Protein AF-A0A9J5ZFT0-F1 (afdb_monomer_lite)

InterPro domains:
  IPR027417 P-loop containing nucleoside triphosphate hydrolase [G3DSA:3.40.50.300] (1-113)
  IPR039657 Dimethylallyltransferase [PTHR11088] (1-113)

Secondary structure (DSSP, 8-state):
-TTSSS-TTTTTPPPGGGGTT-------GGG----TTS------S-THHHHHHHH-TTTTHHHH-----------HHHHHHHHHHHHHHHHHTTHHHHHHTT--TT--TTS--

Foldseek 3Di:
DQLDPALCLVVVPDDPVRCVPPDDDSDQLVPDDDDDPDDDDDDDPPVVSVCCLPVPPVNVVVVVDDDDDDDDDDDPVVVVVVVVVSVVVSVVVPSVVRVVVVDDPPDDPVDDD

Organism: Solanum commersonii (NCBI:txid4109)

pLDDT: mean 86.36, std 10.0, range [60.56, 98.25]

Structure (mmCIF, N/CA/C/O backbone):
data_AF-A0A9J5ZFT0-F1
#
_entry.id   AF-A0A9J5ZFT0-F1
#
loop_
_atom_site.group_PDB
_atom_site.id
_atom_site.type_symbol
_atom_site.label_atom_id
_atom_site.label_alt_id
_atom_site.label_comp_id
_atom_site.label_asym_id
_atom_site.label_entity_id
_atom_site.label_seq_id
_atom_site.pdbx_PDB_ins_code
_atom_site.Cartn_x
_atom_site.Cartn_y
_atom_site.Cartn_z
_atom_site.occupancy
_atom_site.B_iso_or_equiv
_atom_site.auth_seq_id
_atom_site.auth_comp_id
_atom_site.auth_asym_id
_atom_site.auth_atom_id
_atom_site.pdbx_PDB_model_num
ATOM 1 N N . MET A 1 1 ? 4.575 4.286 3.520 1.00 87.94 1 MET A N 1
ATOM 2 C CA . MET A 1 1 ? 4.707 4.727 2.110 1.00 87.94 1 MET A CA 1
ATOM 3 C C . MET A 1 1 ? 3.693 5.788 1.701 1.00 87.94 1 MET A C 1
ATOM 5 O O . MET A 1 1 ? 4.106 6.820 1.205 1.00 87.94 1 MET A O 1
ATOM 9 N N . GLN A 1 2 ? 2.390 5.613 1.937 1.00 90.25 2 GLN A N 1
ATOM 10 C CA . GLN A 1 2 ? 1.387 6.587 1.462 1.00 90.25 2 GLN A CA 1
ATOM 11 C C . GLN A 1 2 ? 1.370 7.942 2.198 1.00 90.25 2 GLN A C 1
ATOM 13 O O . GLN A 1 2 ? 0.631 8.830 1.796 1.00 90.25 2 GLN A O 1
ATOM 18 N N . VAL A 1 3 ? 2.170 8.110 3.256 1.00 88.94 3 VAL A N 1
ATOM 19 C CA . VAL A 1 3 ? 2.317 9.382 3.991 1.00 88.94 3 VAL A CA 1
ATOM 20 C C . VAL A 1 3 ? 3.236 10.386 3.285 1.00 88.94 3 VAL A C 1
ATOM 22 O O . VAL A 1 3 ? 3.182 11.573 3.589 1.00 88.94 3 VAL A O 1
ATOM 25 N N . TYR A 1 4 ? 4.077 9.927 2.354 1.00 87.94 4 TYR A N 1
ATOM 26 C CA . TYR A 1 4 ? 4.996 10.787 1.609 1.00 87.94 4 TYR A CA 1
ATOM 27 C C . TYR A 1 4 ? 4.266 11.537 0.499 1.00 87.94 4 TYR A C 1
ATOM 29 O O . TYR A 1 4 ? 3.268 11.053 -0.030 1.00 87.94 4 TYR A O 1
ATOM 37 N N . LYS A 1 5 ? 4.747 12.724 0.130 1.00 87.94 5 LYS A N 1
ATOM 38 C CA . LYS A 1 5 ? 4.186 13.504 -0.983 1.00 87.94 5 LYS A CA 1
ATOM 39 C C . LYS A 1 5 ? 4.701 12.961 -2.323 1.00 87.94 5 LYS A C 1
ATOM 41 O O . LYS A 1 5 ? 5.869 12.612 -2.422 1.00 87.94 5 LYS A O 1
ATOM 46 N N . GLY A 1 6 ? 3.851 12.949 -3.353 1.00 89.44 6 GLY A N 1
ATOM 47 C CA . GLY A 1 6 ? 4.199 12.400 -4.669 1.00 89.44 6 GLY A CA 1
ATOM 48 C C . GLY A 1 6 ? 4.205 10.871 -4.677 1.00 89.44 6 GLY A C 1
ATOM 49 O O . GLY A 1 6 ? 3.700 10.250 -3.738 1.00 89.44 6 GLY A O 1
ATOM 50 N N . LEU A 1 7 ? 4.774 10.270 -5.725 1.00 91.31 7 LEU A N 1
ATOM 51 C CA . LEU A 1 7 ? 4.868 8.810 -5.870 1.00 91.31 7 LEU A CA 1
ATOM 52 C C . LEU A 1 7 ? 3.492 8.128 -5.846 1.00 91.31 7 LEU A C 1
ATOM 54 O O . LEU A 1 7 ? 3.276 7.126 -5.163 1.00 91.31 7 LEU A O 1
ATOM 58 N N . GLU A 1 8 ? 2.523 8.736 -6.522 1.00 93.56 8 GLU A N 1
ATOM 59 C CA . GLU A 1 8 ? 1.116 8.355 -6.469 1.00 93.56 8 GLU A CA 1
ATOM 60 C C . GLU A 1 8 ? 0.884 6.962 -7.066 1.00 93.56 8 GLU A C 1
ATOM 62 O O . GLU A 1 8 ? 0.094 6.187 -6.518 1.00 93.56 8 GLU A O 1
ATOM 67 N N . ILE A 1 9 ? 1.617 6.616 -8.129 1.00 94.38 9 ILE A N 1
ATOM 68 C CA . ILE A 1 9 ? 1.495 5.325 -8.808 1.00 94.38 9 ILE A CA 1
ATOM 69 C C . ILE A 1 9 ? 2.176 4.241 -7.973 1.00 94.38 9 ILE A C 1
ATOM 71 O O . ILE A 1 9 ? 1.516 3.291 -7.549 1.00 94.38 9 ILE A O 1
ATOM 75 N N . VAL A 1 10 ? 3.474 4.384 -7.683 1.00 94.19 10 VAL A N 1
ATOM 76 C CA . VAL A 1 10 ? 4.266 3.352 -6.993 1.00 94.19 10 VAL A CA 1
ATOM 77 C C . VAL A 1 10 ? 3.780 3.107 -5.562 1.00 94.19 10 VAL A C 1
ATOM 79 O O . VAL A 1 10 ? 3.791 1.969 -5.096 1.00 94.19 10 VAL A O 1
ATOM 82 N N . THR A 1 11 ? 3.268 4.136 -4.872 1.00 93.12 11 THR A N 1
ATOM 83 C CA . THR A 1 11 ? 2.667 3.972 -3.533 1.00 93.12 11 THR A CA 1
ATOM 84 C C . THR A 1 11 ? 1.175 3.627 -3.562 1.00 93.12 11 THR A C 1
ATOM 86 O O . THR A 1 11 ? 0.562 3.456 -2.501 1.00 93.12 11 THR A O 1
ATOM 89 N N . ASN A 1 12 ? 0.598 3.448 -4.757 1.00 93.50 12 ASN A N 1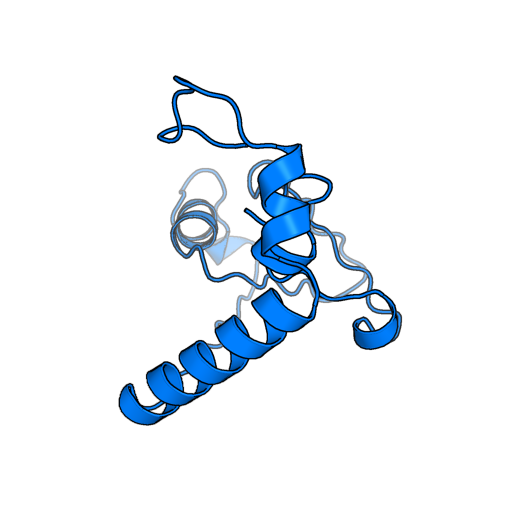
ATOM 90 C CA . ASN A 1 12 ? -0.781 3.020 -4.986 1.00 93.50 12 ASN A CA 1
ATOM 91 C C . ASN A 1 12 ? -1.797 3.884 -4.224 1.00 93.50 12 ASN A C 1
ATOM 93 O O . ASN A 1 12 ? -2.644 3.376 -3.480 1.00 93.50 12 ASN A O 1
ATOM 97 N N . LYS A 1 13 ? -1.670 5.206 -4.349 1.00 92.62 13 LYS A N 1
ATOM 98 C CA . LYS A 1 13 ? -2.579 6.148 -3.698 1.00 92.62 13 LYS A CA 1
ATOM 99 C C . LYS A 1 13 ? -3.900 6.233 -4.450 1.00 92.62 13 LYS A C 1
ATOM 101 O O . LYS A 1 13 ? -3.957 6.216 -5.675 1.00 92.62 13 LYS A O 1
ATOM 106 N N . ILE A 1 14 ? -4.981 6.361 -3.684 1.00 90.50 14 ILE A N 1
ATOM 107 C CA . ILE A 1 14 ? -6.325 6.554 -4.230 1.00 90.50 14 ILE A CA 1
ATOM 108 C C . ILE A 1 14 ? -6.400 7.935 -4.891 1.00 90.50 14 ILE A C 1
ATOM 110 O O . ILE A 1 14 ? -6.180 8.961 -4.236 1.00 90.50 14 ILE A O 1
ATOM 114 N N . ILE A 1 15 ? -6.772 7.965 -6.170 1.00 86.25 15 ILE A N 1
ATOM 115 C CA . ILE A 1 15 ? -6.945 9.211 -6.924 1.00 86.25 15 ILE A CA 1
ATOM 116 C C . ILE A 1 15 ? -8.219 9.948 -6.493 1.00 86.25 15 ILE A C 1
ATOM 118 O O . ILE A 1 15 ? -9.185 9.350 -6.023 1.00 86.25 15 ILE A O 1
ATOM 122 N N . ASN A 1 16 ? -8.256 11.271 -6.667 1.00 82.44 16 ASN A N 1
ATOM 123 C CA . ASN A 1 16 ? -9.354 12.102 -6.151 1.00 82.44 16 ASN A CA 1
ATOM 124 C C . ASN A 1 16 ? -10.744 11.706 -6.676 1.00 82.44 16 ASN A C 1
ATOM 126 O O . ASN A 1 16 ? -11.714 11.784 -5.927 1.00 82.44 16 ASN A O 1
ATOM 130 N N . THR A 1 17 ? -10.846 11.227 -7.917 1.00 83.12 17 THR A N 1
ATOM 131 C CA . THR A 1 17 ? -12.111 10.745 -8.499 1.00 83.12 17 THR A CA 1
ATOM 132 C C . THR A 1 17 ? -12.650 9.501 -7.790 1.00 83.12 17 THR A C 1
ATOM 134 O O . THR A 1 17 ? -13.859 9.350 -7.652 1.00 83.12 17 THR A O 1
ATOM 137 N N . GLN A 1 18 ? -11.769 8.642 -7.272 1.00 86.25 18 GLN A N 1
ATOM 138 C CA . GLN A 1 18 ? -12.140 7.444 -6.514 1.00 86.25 18 GLN A CA 1
ATOM 139 C C . GLN A 1 18 ? -12.543 7.752 -5.068 1.00 86.25 18 GLN A C 1
ATOM 141 O O . GLN A 1 18 ? -13.223 6.943 -4.447 1.00 86.25 18 GLN A O 1
ATOM 146 N N . LYS A 1 19 ? -12.153 8.913 -4.522 1.00 85.69 19 LYS 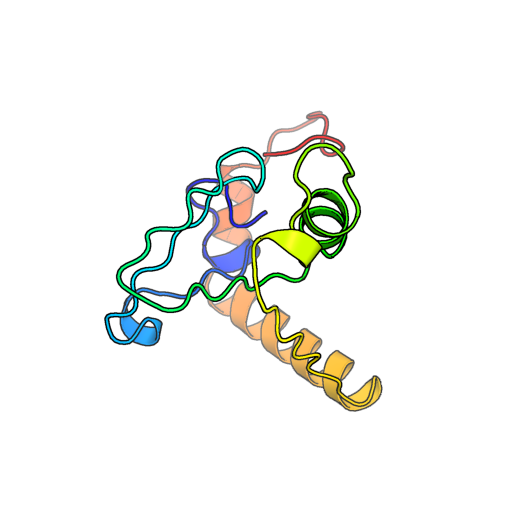A N 1
ATOM 147 C CA . LYS A 1 19 ? -12.475 9.286 -3.134 1.00 85.69 19 LYS A CA 1
ATOM 148 C C . LYS A 1 19 ? -13.961 9.565 -2.924 1.00 85.69 19 LYS A C 1
ATOM 150 O O . LYS A 1 19 ? -14.394 9.577 -1.781 1.00 85.69 19 LYS A O 1
ATOM 155 N N . GLN A 1 20 ? -14.728 9.827 -3.988 1.00 87.50 20 GLN A N 1
ATOM 156 C CA . GLN A 1 20 ? -16.175 10.084 -3.913 1.00 87.50 20 GLN A CA 1
ATOM 157 C C . GLN A 1 20 ? -16.555 11.154 -2.864 1.00 87.50 20 GLN A C 1
ATOM 159 O O . GLN A 1 20 ? -17.576 11.058 -2.193 1.00 87.50 20 GLN A O 1
ATOM 164 N N . GLY A 1 21 ? -15.706 12.174 -2.690 1.00 81.75 21 GLY A N 1
ATOM 165 C CA . GLY A 1 21 ? -15.911 13.243 -1.704 1.00 81.75 21 GLY A CA 1
ATOM 166 C C . GLY A 1 21 ? -15.515 12.899 -0.261 1.00 81.75 21 GLY A C 1
ATOM 167 O O . GLY A 1 21 ? -15.573 13.774 0.601 1.00 81.75 21 GLY A O 1
ATOM 168 N N . VAL A 1 22 ? -15.055 11.675 0.019 1.00 85.88 22 VAL A N 1
ATOM 169 C CA . VAL A 1 22 ? -14.550 11.284 1.341 1.00 85.88 22 VAL A CA 1
ATOM 170 C C . VAL A 1 22 ? -13.232 11.999 1.634 1.00 85.88 22 VAL A C 1
ATOM 172 O O . VAL A 1 22 ? -12.274 11.955 0.854 1.00 85.88 22 VAL A O 1
ATOM 175 N N . LYS A 1 23 ? -13.165 12.651 2.798 1.00 84.50 23 LYS A N 1
ATOM 176 C CA . LYS A 1 23 ? -11.948 13.306 3.278 1.00 84.50 23 LYS A CA 1
ATOM 177 C C . LYS A 1 23 ? -10.943 12.254 3.746 1.00 84.50 23 LYS A C 1
ATOM 179 O O . LYS A 1 23 ? -11.152 11.600 4.762 1.00 84.50 23 LYS A O 1
ATOM 184 N N . LEU A 1 24 ? -9.836 12.131 3.018 1.00 83.88 24 LEU A N 1
ATOM 185 C CA . LEU A 1 24 ? -8.736 11.222 3.339 1.00 83.88 24 LEU A CA 1
ATOM 186 C C . LEU A 1 24 ? -7.573 11.995 3.976 1.00 83.88 24 LEU A C 1
ATOM 188 O O . LEU A 1 24 ? -7.112 12.990 3.416 1.00 83.88 24 LEU A O 1
ATOM 192 N N . CYS A 1 25 ? -7.079 11.516 5.118 1.00 81.50 25 CYS A N 1
ATOM 193 C CA . CYS A 1 25 ? -5.902 12.057 5.797 1.00 81.50 25 CYS A CA 1
ATOM 194 C C . CYS A 1 25 ? -4.753 11.044 5.726 1.00 81.50 25 CYS A C 1
ATOM 196 O O . CYS A 1 25 ? -4.829 9.983 6.339 1.00 81.50 25 CYS A O 1
ATOM 198 N N . GLN A 1 26 ? -3.681 11.376 5.004 1.00 80.50 26 GLN A N 1
ATOM 199 C CA . GLN A 1 26 ? -2.439 10.597 4.975 1.00 80.50 26 GLN A CA 1
ATOM 200 C C . GLN A 1 26 ? -1.469 11.190 5.992 1.00 80.50 26 GLN A C 1
ATOM 202 O O . GLN A 1 26 ? -0.667 12.059 5.665 1.00 80.50 26 GLN A O 1
ATOM 207 N N . ILE A 1 27 ? -1.600 10.773 7.248 1.00 72.12 27 ILE A N 1
ATOM 208 C CA . ILE A 1 27 ? -0.779 11.272 8.353 1.00 72.12 27 ILE A CA 1
ATOM 209 C C . ILE A 1 27 ? -0.078 10.110 9.061 1.00 72.12 27 ILE A C 1
ATOM 211 O O . ILE A 1 27 ? -0.635 9.012 9.110 1.00 72.12 27 ILE A O 1
ATOM 215 N N . PRO A 1 28 ? 1.124 10.325 9.625 1.00 69.25 28 PRO A N 1
ATOM 216 C CA . PRO A 1 28 ? 1.736 9.358 10.528 1.00 69.25 28 PRO A CA 1
ATOM 217 C C . PRO A 1 28 ? 0.814 9.079 11.720 1.00 69.25 28 PRO A C 1
ATOM 219 O O . PRO A 1 28 ? 0.195 10.005 12.249 1.00 69.25 28 PRO A O 1
ATOM 222 N N . THR A 1 29 ? 0.759 7.832 12.194 1.00 64.06 29 THR A N 1
ATOM 223 C CA . THR A 1 29 ? -0.127 7.450 13.310 1.00 64.06 29 THR A CA 1
ATOM 224 C C . THR A 1 29 ? 0.140 8.237 14.592 1.00 64.06 29 THR A C 1
ATOM 226 O O . THR A 1 29 ? -0.789 8.526 15.340 1.00 64.06 29 THR A O 1
ATOM 229 N N . SER A 1 30 ? 1.380 8.683 14.815 1.00 61.94 30 SER A N 1
ATOM 230 C CA . SER A 1 30 ? 1.744 9.542 15.951 1.00 61.94 30 SER A CA 1
ATOM 231 C C . SER A 1 30 ? 1.024 10.897 15.968 1.00 61.94 30 SER A C 1
ATOM 233 O O . SER A 1 30 ? 0.980 11.553 17.005 1.00 61.94 30 SER A O 1
ATOM 235 N N . GLN A 1 31 ? 0.449 11.326 14.842 1.00 64.19 31 GLN A N 1
ATOM 236 C CA . GLN A 1 31 ? -0.292 12.582 14.709 1.00 64.19 31 GLN A CA 1
ATOM 237 C C . GLN A 1 31 ? -1.802 12.370 14.538 1.00 64.19 31 GLN A C 1
ATOM 239 O O . GLN A 1 31 ? -2.520 13.317 14.201 1.00 64.19 31 GLN A O 1
ATOM 244 N N . LEU A 1 32 ? -2.301 11.148 14.757 1.00 66.25 32 LEU A N 1
ATOM 245 C CA . LEU A 1 32 ? -3.711 10.816 14.593 1.00 66.25 32 LEU A CA 1
ATOM 246 C C . LEU A 1 32 ? -4.579 11.645 15.555 1.00 66.25 32 LEU A C 1
ATOM 248 O O . LEU A 1 32 ? -4.622 11.403 16.758 1.00 66.25 32 LEU A O 1
ATOM 252 N N . LYS A 1 33 ? -5.301 12.628 15.009 1.00 64.56 33 LYS A N 1
ATOM 253 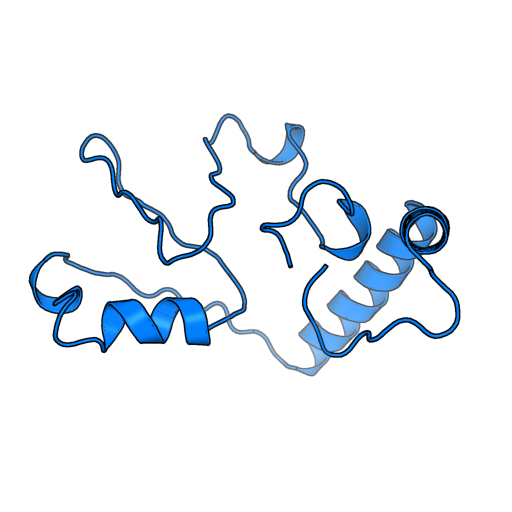C CA . LYS A 1 33 ? -6.341 13.383 15.719 1.00 64.56 33 LYS A CA 1
ATOM 254 C C . LYS A 1 33 ? -7.705 12.914 15.234 1.00 64.56 33 LYS A C 1
ATOM 256 O O . LYS A 1 33 ? -8.100 13.203 14.105 1.00 64.56 33 LYS A O 1
ATOM 261 N N . ILE A 1 34 ? -8.418 12.189 16.089 1.00 65.31 34 ILE A N 1
ATOM 262 C CA . ILE A 1 34 ? -9.777 11.725 15.810 1.00 65.31 34 ILE A CA 1
ATOM 263 C C . ILE A 1 34 ? -10.745 12.868 16.139 1.00 65.31 34 ILE A C 1
ATOM 265 O O . ILE A 1 34 ? -10.882 13.260 17.296 1.00 65.31 34 ILE A O 1
ATOM 269 N N . PHE A 1 35 ? -11.389 13.432 15.115 1.00 62.81 35 PHE A N 1
ATOM 270 C CA . PHE A 1 35 ? -12.417 14.462 15.281 1.00 62.81 35 PHE A CA 1
ATOM 271 C C . PHE A 1 35 ? -13.789 13.813 15.479 1.00 62.81 35 PHE A C 1
ATOM 273 O O . PHE A 1 35 ? -14.154 12.882 14.771 1.00 62.81 35 PHE A O 1
ATOM 280 N N . THR A 1 36 ? -14.563 14.336 16.425 1.00 60.56 36 THR A N 1
ATOM 281 C CA . THR A 1 36 ? -15.755 13.690 17.002 1.00 60.56 36 THR A CA 1
ATOM 282 C C . THR A 1 36 ? -17.035 13.789 16.167 1.00 60.56 36 THR A C 1
ATOM 284 O O . THR A 1 36 ? -18.057 13.248 16.572 1.00 60.56 36 THR A O 1
ATOM 287 N N . GLN A 1 37 ? -17.021 14.473 15.019 1.00 77.56 37 GLN A N 1
ATOM 288 C CA . GLN A 1 37 ? -18.242 14.682 14.224 1.00 77.56 37 GLN A CA 1
ATOM 289 C C . GLN A 1 37 ? -18.591 13.507 13.295 1.00 77.56 37 GLN A C 1
ATOM 291 O O . GLN A 1 37 ? -19.718 13.438 12.819 1.00 77.56 37 GLN A O 1
ATOM 296 N N . HIS A 1 38 ? -17.648 12.598 13.024 1.00 81.94 38 HIS A N 1
ATOM 297 C CA . HIS A 1 38 ? -17.840 11.455 12.125 1.00 81.94 38 HIS A CA 1
ATOM 298 C C . HIS A 1 38 ? -17.124 10.217 12.668 1.00 81.94 38 HIS A C 1
ATOM 300 O O . HIS A 1 38 ? -16.181 10.336 13.450 1.00 81.94 38 HIS A O 1
ATOM 306 N N . VAL A 1 39 ? -17.541 9.032 12.215 1.00 85.69 39 VAL A N 1
ATOM 307 C CA . VAL A 1 39 ? -16.859 7.775 12.547 1.00 85.69 39 VAL A CA 1
ATOM 308 C C . VAL A 1 39 ? -15.512 7.725 11.813 1.00 85.69 39 VAL A C 1
ATOM 310 O O . VAL A 1 39 ? -15.499 7.757 10.579 1.00 85.69 39 VAL A O 1
ATOM 313 N N . PRO A 1 40 ? -14.374 7.668 12.526 1.00 85.94 40 PRO A N 1
ATOM 314 C CA . PRO A 1 40 ? -13.070 7.543 11.891 1.00 85.94 40 PRO A CA 1
ATOM 315 C C . PRO A 1 40 ? -12.893 6.138 11.301 1.00 85.94 40 PRO A C 1
ATOM 317 O O . PRO A 1 40 ? -13.167 5.141 11.963 1.00 85.94 40 PRO A O 1
ATOM 320 N N . ILE A 1 41 ? -12.373 6.060 10.074 1.00 87.38 41 ILE A N 1
ATOM 321 C CA . ILE A 1 41 ? -11.977 4.797 9.442 1.00 87.38 41 ILE A CA 1
ATOM 322 C C . ILE A 1 41 ? -10.476 4.864 9.170 1.00 87.38 41 ILE A C 1
ATOM 324 O O . ILE A 1 41 ? -10.012 5.703 8.397 1.00 87.38 41 ILE A O 1
ATOM 328 N N . VAL A 1 42 ? -9.720 3.982 9.821 1.00 86.00 42 VAL A N 1
ATOM 329 C CA . VAL A 1 42 ? -8.279 3.826 9.601 1.00 86.00 42 VAL A CA 1
ATOM 330 C C . VAL A 1 42 ? -8.071 2.651 8.651 1.00 86.00 42 VAL A C 1
ATOM 332 O O . VAL A 1 42 ? -8.539 1.548 8.920 1.00 86.00 42 VAL A O 1
ATOM 335 N N . VAL A 1 43 ? -7.387 2.891 7.531 1.00 88.19 43 VAL A N 1
ATOM 336 C CA . VAL A 1 43 ? -7.134 1.886 6.489 1.00 88.19 43 VAL A CA 1
ATOM 337 C C . VAL A 1 43 ? -5.646 1.868 6.171 1.00 88.19 43 VAL A C 1
ATOM 339 O O . VAL A 1 43 ? -5.041 2.916 5.950 1.00 88.19 43 VAL A O 1
ATOM 342 N N . GLY A 1 44 ? -5.051 0.681 6.119 1.00 87.06 44 GLY A N 1
ATOM 343 C CA . GLY A 1 44 ? -3.654 0.513 5.742 1.00 87.06 44 GLY A CA 1
ATOM 344 C C . GLY A 1 44 ? -3.249 -0.955 5.709 1.00 87.06 44 GLY A C 1
ATOM 345 O O . GLY A 1 44 ? -3.962 -1.807 6.222 1.00 87.06 44 GLY A O 1
ATOM 346 N N . GLY A 1 45 ? -2.099 -1.237 5.095 1.00 84.88 45 GLY A N 1
ATOM 347 C CA . GLY A 1 45 ? -1.475 -2.568 5.106 1.00 84.88 45 GLY A CA 1
ATOM 348 C C . GLY A 1 45 ? -0.296 -2.686 6.076 1.00 84.88 45 GLY A C 1
ATOM 349 O O . GLY A 1 45 ? 0.362 -3.717 6.130 1.00 84.88 45 GLY A O 1
ATOM 350 N N . SER A 1 46 ? 0.026 -1.616 6.807 1.00 84.38 46 SER A N 1
ATOM 351 C CA . SER A 1 46 ? 1.148 -1.585 7.747 1.00 84.38 46 SER A CA 1
ATOM 352 C C . SER A 1 46 ? 0.638 -1.792 9.172 1.00 84.38 46 SER A C 1
ATOM 354 O O . SER A 1 46 ? 0.476 -0.828 9.920 1.00 84.38 46 SER A O 1
ATOM 356 N N . ASN A 1 47 ? 0.377 -3.054 9.521 1.00 83.31 47 ASN A N 1
ATOM 357 C CA . ASN A 1 47 ? -0.287 -3.450 10.772 1.00 83.31 47 ASN A CA 1
ATOM 358 C C . ASN A 1 47 ? 0.410 -2.923 12.029 1.00 83.31 47 ASN A C 1
ATOM 360 O O . ASN A 1 47 ? -0.270 -2.486 12.949 1.00 83.31 47 ASN A O 1
ATOM 364 N N . PHE A 1 48 ? 1.742 -2.823 12.013 1.00 81.25 48 PHE A N 1
ATOM 365 C CA . PHE A 1 48 ? 2.531 -2.241 13.103 1.00 81.25 48 PHE A CA 1
ATOM 366 C C . PHE A 1 48 ? 2.016 -0.865 13.563 1.00 81.25 48 PHE A C 1
ATOM 368 O O . PHE A 1 48 ? 1.960 -0.564 14.752 1.00 81.25 48 PHE A O 1
ATOM 375 N N . TYR A 1 49 ? 1.574 -0.027 12.622 1.00 77.50 49 TYR A N 1
ATOM 376 C CA . TYR A 1 49 ? 1.056 1.303 12.935 1.00 77.50 49 TYR A CA 1
ATOM 377 C C . TYR A 1 49 ? -0.363 1.294 13.516 1.00 77.50 49 TYR A C 1
ATOM 379 O O . TYR A 1 49 ? -0.794 2.319 14.034 1.00 77.50 49 TYR A O 1
ATOM 387 N N . ILE A 1 50 ? -1.089 0.179 13.421 1.00 77.94 50 ILE A N 1
ATOM 388 C CA . ILE A 1 50 ? -2.381 -0.045 14.082 1.00 77.94 50 ILE A CA 1
ATOM 389 C C . ILE A 1 50 ? -2.147 -0.679 15.457 1.00 77.94 50 ILE A C 1
ATOM 391 O O . ILE A 1 50 ? -2.778 -0.279 16.429 1.00 77.94 50 ILE A O 1
ATOM 395 N N . GLU A 1 51 ? -1.213 -1.625 15.546 1.00 76.19 51 GLU A N 1
ATOM 396 C CA . GLU A 1 51 ? -0.882 -2.353 16.773 1.00 76.19 51 GLU A CA 1
ATOM 397 C C . GLU A 1 51 ? -0.392 -1.421 17.877 1.00 76.19 51 GLU A C 1
ATOM 399 O O . GLU A 1 51 ? -0.939 -1.469 18.975 1.00 76.19 51 GLU A O 1
ATOM 404 N N . ILE A 1 52 ? 0.548 -0.513 17.573 1.00 74.44 52 ILE A N 1
ATOM 405 C CA . ILE A 1 52 ? 1.095 0.425 18.566 1.00 74.44 52 ILE A CA 1
ATOM 406 C C . ILE A 1 52 ? -0.019 1.150 19.335 1.00 74.44 52 ILE A C 1
ATOM 408 O O . ILE A 1 52 ? -0.125 0.934 20.534 1.00 74.44 52 ILE A O 1
ATOM 412 N N . PRO A 1 53 ? -0.887 1.976 18.721 1.00 71.94 53 PRO A N 1
ATOM 413 C CA . PRO A 1 53 ? -1.895 2.703 19.490 1.00 71.94 53 PRO A CA 1
ATOM 414 C C . PRO A 1 53 ? -2.902 1.776 20.182 1.00 71.94 53 PRO A C 1
ATOM 416 O O . PRO A 1 53 ? -3.406 2.127 21.246 1.00 71.94 53 PRO A O 1
ATOM 419 N N . VAL A 1 54 ? -3.206 0.612 19.598 1.00 75.75 54 VAL A N 1
ATOM 420 C CA . VAL A 1 54 ? -4.181 -0.346 20.137 1.00 75.75 54 VAL A CA 1
ATOM 421 C C . VAL A 1 54 ? -3.653 -1.065 21.384 1.00 75.75 54 VAL A C 1
ATOM 423 O O . VAL A 1 54 ? -4.428 -1.316 22.310 1.00 75.75 54 VAL A O 1
ATOM 426 N N . GLU A 1 55 ? -2.366 -1.401 21.427 1.00 76.44 55 GLU A N 1
ATOM 427 C CA . GLU A 1 55 ? -1.733 -2.131 22.533 1.00 76.44 55 GLU A CA 1
ATOM 428 C C . GLU A 1 55 ? -1.043 -1.222 23.556 1.00 76.44 55 GLU A C 1
ATOM 430 O O . GLU A 1 55 ? -0.843 -1.629 24.700 1.00 76.44 55 GLU A O 1
ATOM 435 N N . ASP A 1 56 ? -0.722 0.015 23.180 1.00 73.06 56 ASP A N 1
ATOM 436 C CA . ASP A 1 56 ? -0.013 0.958 24.035 1.00 73.06 56 ASP A CA 1
ATOM 437 C C . ASP A 1 56 ? -0.871 1.401 25.237 1.00 73.06 56 ASP A C 1
ATOM 439 O O . ASP A 1 56 ? -1.973 1.962 25.125 1.00 73.06 56 ASP A O 1
ATOM 443 N N . SER A 1 57 ? -0.321 1.151 26.426 1.00 69.31 57 SER A N 1
ATOM 444 C CA . SER A 1 57 ? -0.927 1.453 27.721 1.00 69.31 57 SER A CA 1
ATOM 445 C C . SER A 1 57 ? -1.036 2.953 28.013 1.00 69.31 57 SER A C 1
ATOM 4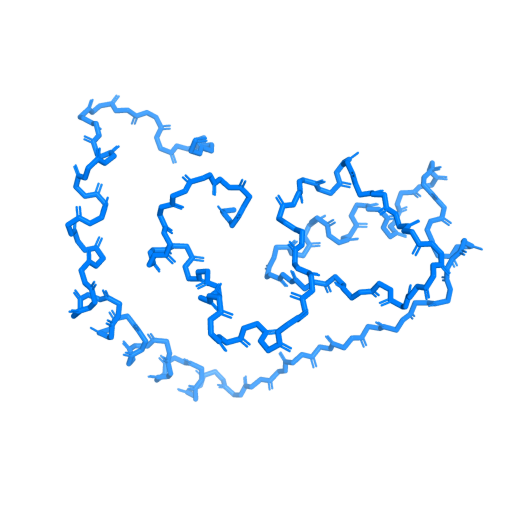47 O O . SER A 1 57 ? -1.878 3.348 28.815 1.00 69.31 57 SER A O 1
ATOM 449 N N . VAL A 1 58 ? -0.250 3.799 27.346 1.00 71.25 58 VAL A N 1
ATOM 450 C CA . VAL A 1 58 ? -0.302 5.266 27.422 1.00 71.25 58 VAL A CA 1
ATOM 451 C C . VAL A 1 58 ? -1.455 5.809 26.577 1.00 71.25 58 VAL A C 1
ATOM 453 O O . VAL A 1 58 ? -2.175 6.718 27.002 1.00 71.25 58 VAL A O 1
ATOM 456 N N . PHE A 1 59 ? -1.685 5.242 25.389 1.00 68.94 59 PHE A N 1
ATOM 457 C CA . PHE A 1 59 ? -2.786 5.681 24.527 1.00 68.94 59 PHE A CA 1
ATOM 458 C C . PHE A 1 59 ? -4.148 5.161 25.007 1.00 68.94 59 PHE A C 1
ATOM 460 O O . PHE A 1 59 ? -5.149 5.867 24.820 1.00 68.94 59 PHE A O 1
ATOM 467 N N . MET A 1 60 ? -4.186 4.004 25.688 1.00 72.44 60 MET A N 1
ATOM 468 C CA . MET A 1 60 ? -5.398 3.352 26.218 1.00 72.44 60 MET A CA 1
ATOM 469 C C . MET A 1 60 ? -6.524 3.262 25.177 1.00 72.44 60 MET A C 1
ATOM 471 O O . MET A 1 60 ? -7.702 3.436 25.491 1.00 72.44 60 MET A O 1
ATOM 475 N N . PHE A 1 61 ? -6.171 3.026 23.914 1.00 77.94 61 PHE A N 1
ATOM 476 C CA . PHE A 1 61 ? -7.091 3.161 22.785 1.00 77.94 61 PHE A CA 1
ATOM 477 C C . PHE A 1 61 ? -8.317 2.250 22.917 1.00 77.94 61 PHE A C 1
ATOM 479 O O . PHE A 1 61 ? -9.441 2.721 22.758 1.00 77.94 61 PHE A O 1
ATOM 486 N N . LYS A 1 62 ? -8.111 0.994 23.338 1.00 78.31 62 LYS A N 1
ATOM 487 C CA . LYS A 1 62 ? -9.184 0.016 23.608 1.00 78.31 62 LYS A CA 1
ATOM 488 C C . LYS A 1 62 ? -10.180 0.466 24.685 1.00 78.31 62 LYS A C 1
ATOM 490 O O . LYS A 1 62 ? -11.311 0.004 24.688 1.00 78.31 62 LYS A O 1
ATOM 495 N N . TYR A 1 63 ? -9.767 1.346 25.600 1.00 80.06 63 TYR A N 1
ATOM 496 C CA . TYR A 1 63 ? -10.637 1.889 26.649 1.00 80.06 63 TYR A CA 1
ATOM 497 C C . TYR A 1 63 ? -11.327 3.192 26.231 1.00 80.06 63 TYR A C 1
ATOM 499 O O . TYR A 1 63 ? -12.351 3.551 26.806 1.00 80.06 63 TYR A O 1
ATOM 507 N N . LYS A 1 64 ? -10.764 3.921 25.259 1.00 81.06 64 LYS A N 1
ATOM 508 C CA . LYS A 1 64 ? -11.297 5.207 24.783 1.00 81.06 64 LYS A CA 1
ATOM 509 C C . LYS A 1 64 ? -12.297 5.061 23.641 1.00 81.06 64 LYS A C 1
ATOM 511 O O . LYS A 1 64 ? -13.147 5.935 23.487 1.00 81.06 64 LYS A O 1
ATOM 516 N N . TYR A 1 65 ? -12.182 4.006 22.837 1.00 83.38 65 TYR A N 1
ATOM 517 C CA . TYR A 1 65 ? -12.967 3.839 21.618 1.00 83.38 65 TYR A CA 1
ATOM 518 C C . TYR A 1 65 ? -13.531 2.426 21.500 1.00 83.38 65 TYR A C 1
ATOM 520 O O . TYR A 1 65 ? -12.800 1.444 21.630 1.00 83.38 65 TYR A O 1
ATOM 528 N N . ASP A 1 66 ? -14.818 2.338 21.166 1.00 87.06 66 ASP A N 1
ATOM 529 C CA . ASP A 1 66 ? -15.428 1.094 20.706 1.00 87.06 66 ASP A CA 1
ATOM 530 C C . ASP A 1 66 ? -14.963 0.822 19.270 1.00 87.06 66 ASP A C 1
ATOM 532 O O . ASP A 1 66 ? -15.302 1.553 18.336 1.00 87.06 66 ASP A O 1
ATOM 536 N N . THR A 1 67 ? -14.075 -0.159 19.116 1.00 85.44 67 THR A N 1
ATOM 537 C CA . THR A 1 67 ? -13.317 -0.373 17.879 1.00 85.44 67 THR A CA 1
ATOM 538 C C . THR A 1 67 ? -13.811 -1.621 17.162 1.00 85.44 67 THR A C 1
ATOM 540 O O . THR A 1 67 ? -13.829 -2.707 17.734 1.00 85.44 67 THR A O 1
ATOM 543 N N . CYS A 1 68 ? -14.132 -1.481 15.875 1.00 88.81 68 CYS A N 1
ATOM 544 C CA . CYS A 1 68 ? -14.457 -2.597 14.992 1.00 88.81 68 CYS A CA 1
ATOM 545 C C . CYS A 1 68 ?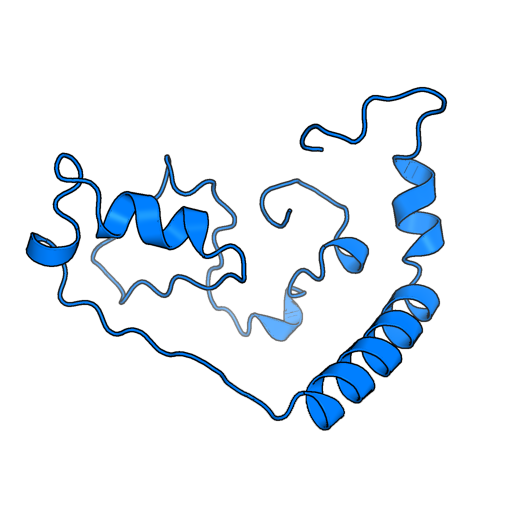 -13.289 -2.868 14.035 1.00 88.81 68 CYS A C 1
ATOM 547 O O . CYS A 1 68 ? -12.888 -1.984 13.276 1.00 88.81 68 CYS A O 1
ATOM 549 N N . PHE A 1 69 ? -12.756 -4.092 14.064 1.00 89.56 69 PHE A N 1
ATOM 550 C CA . PHE A 1 69 ? -11.711 -4.534 13.143 1.00 89.56 69 PHE A CA 1
ATOM 551 C C . PHE A 1 69 ? -12.328 -5.310 11.984 1.00 89.56 69 PHE A C 1
ATOM 553 O O . PHE A 1 69 ? -12.998 -6.321 12.185 1.00 89.56 69 PHE A O 1
ATOM 560 N N . ILE A 1 70 ? -12.067 -4.844 10.765 1.00 92.38 70 ILE A N 1
ATOM 561 C CA . ILE A 1 70 ? -12.479 -5.513 9.533 1.00 92.38 70 ILE A CA 1
ATOM 562 C C . ILE A 1 70 ? -11.214 -6.012 8.845 1.00 92.38 70 ILE A C 1
ATOM 564 O O . ILE A 1 70 ? -10.391 -5.215 8.395 1.00 92.38 70 ILE A O 1
ATOM 568 N N . TRP A 1 71 ? -11.072 -7.331 8.756 1.00 93.62 71 TRP A N 1
ATOM 569 C CA . TRP A 1 71 ? -10.004 -7.968 7.998 1.00 93.62 71 TRP A CA 1
ATOM 570 C C . TRP A 1 71 ? -10.553 -8.436 6.651 1.00 93.62 71 TRP A C 1
ATOM 572 O O . TRP A 1 71 ? -11.501 -9.216 6.587 1.00 93.62 71 TRP A O 1
ATOM 582 N N . ILE A 1 72 ? -9.969 -7.919 5.571 1.00 93.88 72 ILE A N 1
ATOM 583 C CA . ILE A 1 72 ? -10.242 -8.381 4.212 1.00 93.88 72 ILE A CA 1
ATOM 584 C C . ILE A 1 72 ? -9.238 -9.486 3.894 1.00 93.88 72 ILE A C 1
ATOM 586 O O . ILE A 1 72 ? -8.039 -9.216 3.814 1.00 93.88 72 ILE A O 1
ATOM 590 N N . ASP A 1 73 ? -9.741 -10.701 3.706 1.00 95.75 73 ASP A N 1
ATOM 591 C CA . ASP A 1 73 ? -8.943 -11.873 3.356 1.00 95.75 73 ASP A CA 1
ATOM 592 C C . ASP A 1 73 ? -9.324 -12.418 1.973 1.00 95.75 73 ASP A C 1
ATOM 594 O O . ASP A 1 73 ? -10.439 -12.212 1.482 1.00 95.75 73 ASP A O 1
ATOM 598 N N . VAL A 1 74 ? -8.372 -13.074 1.314 1.00 96.31 74 VAL A N 1
ATOM 599 C CA . VAL A 1 74 ? -8.529 -13.632 -0.030 1.00 96.31 74 VAL A CA 1
ATOM 600 C C . VAL A 1 74 ? -7.565 -14.801 -0.227 1.00 96.31 74 VAL A C 1
ATOM 602 O O . VAL A 1 74 ? -6.458 -14.808 0.303 1.00 96.31 74 VAL A O 1
ATOM 605 N N . GLU A 1 75 ? -7.958 -15.781 -1.042 1.00 98.12 75 GLU A N 1
ATOM 606 C CA . GLU A 1 75 ? -7.083 -16.898 -1.395 1.00 98.12 75 GLU A CA 1
ATOM 607 C C . GLU A 1 75 ? -5.765 -16.407 -2.023 1.00 98.12 75 GLU A C 1
ATOM 609 O O . GLU A 1 75 ? -5.762 -15.555 -2.918 1.00 98.12 75 GLU A O 1
ATOM 614 N N . GLN A 1 76 ? -4.640 -16.994 -1.604 1.00 97.69 76 GLN A N 1
ATOM 615 C CA . GLN A 1 76 ? -3.305 -16.594 -2.054 1.00 97.69 76 GLN A CA 1
ATOM 616 C C . GLN A 1 76 ? -3.154 -16.609 -3.584 1.00 97.69 76 GLN A C 1
ATOM 618 O O . GLN A 1 76 ? -2.520 -15.719 -4.150 1.00 97.69 76 GLN A O 1
ATOM 623 N N . SER A 1 77 ? -3.743 -17.592 -4.272 1.00 98.00 77 SER A N 1
ATOM 624 C CA . SER A 1 77 ? -3.665 -17.697 -5.736 1.00 98.00 77 SER A CA 1
ATOM 625 C C . SER A 1 77 ? -4.381 -16.529 -6.435 1.00 98.00 77 SER A C 1
ATOM 627 O O . SER A 1 77 ? -3.855 -15.938 -7.382 1.00 98.00 77 SER A O 1
ATOM 629 N N . VAL A 1 78 ? -5.549 -16.139 -5.916 1.00 98.12 78 VAL A N 1
ATOM 630 C CA . VAL A 1 78 ? -6.346 -15.003 -6.392 1.00 98.12 78 VAL A CA 1
ATOM 631 C C . VAL A 1 78 ? -5.621 -13.688 -6.109 1.00 98.12 78 VAL A C 1
ATOM 633 O O . VAL A 1 78 ? -5.578 -12.817 -6.984 1.00 98.12 78 VAL A O 1
ATOM 636 N N . LEU A 1 79 ? -5.015 -13.553 -4.924 1.00 97.50 79 LEU A N 1
ATOM 637 C CA . LEU A 1 79 ? -4.214 -12.386 -4.559 1.00 97.50 79 LEU A CA 1
ATOM 638 C C . LEU A 1 79 ? -3.025 -12.209 -5.500 1.00 97.50 79 LEU A C 1
ATOM 640 O O . LEU A 1 79 ? -2.879 -11.132 -6.074 1.00 97.50 79 LEU A O 1
ATOM 644 N N . ASN A 1 80 ? -2.223 -13.259 -5.694 1.00 98.06 80 ASN A N 1
ATOM 645 C CA . ASN A 1 80 ? -1.037 -13.220 -6.550 1.00 98.06 80 ASN A CA 1
ATOM 646 C C . ASN A 1 80 ? -1.405 -12.760 -7.960 1.00 98.06 80 ASN A C 1
ATOM 648 O O . ASN A 1 80 ? -0.890 -11.754 -8.439 1.00 98.06 80 ASN A O 1
ATOM 652 N N . ARG A 1 81 ? -2.416 -13.401 -8.560 1.00 98.06 81 ARG A N 1
ATOM 653 C CA . ARG A 1 81 ? -2.900 -13.030 -9.893 1.00 98.06 81 ARG A CA 1
ATOM 654 C C . ARG A 1 81 ? -3.338 -11.567 -9.970 1.00 98.06 81 ARG A C 1
ATOM 656 O O . ARG A 1 81 ? -3.097 -10.894 -10.970 1.00 98.06 81 ARG A O 1
ATOM 663 N N . ARG A 1 82 ? -4.028 -11.064 -8.943 1.00 97.50 82 ARG A N 1
ATOM 664 C CA . ARG A 1 82 ? -4.494 -9.672 -8.917 1.00 97.50 82 ARG A CA 1
ATOM 665 C C . ARG A 1 82 ? -3.341 -8.687 -8.732 1.00 97.50 82 ARG A C 1
ATOM 667 O O . ARG A 1 82 ? -3.398 -7.597 -9.296 1.00 97.50 82 ARG A O 1
ATOM 674 N N . VAL A 1 83 ? -2.323 -9.050 -7.955 1.00 96.94 83 VAL A N 1
ATOM 675 C CA . VAL A 1 83 ? -1.116 -8.238 -7.772 1.00 96.94 83 VAL A CA 1
ATOM 676 C C . VAL A 1 83 ? -0.327 -8.154 -9.074 1.00 96.94 83 VAL A C 1
ATOM 678 O O . VAL A 1 83 ? 0.020 -7.038 -9.449 1.00 96.94 83 VAL A O 1
ATOM 681 N N . ASP A 1 84 ? -0.143 -9.264 -9.792 1.00 98.00 84 ASP A N 1
ATOM 682 C CA . ASP A 1 84 ? 0.563 -9.289 -11.082 1.00 98.00 84 ASP A CA 1
ATOM 683 C C . ASP A 1 84 ? -0.085 -8.327 -12.085 1.00 98.00 84 ASP A C 1
ATOM 685 O O . ASP A 1 84 ? 0.546 -7.383 -12.559 1.00 98.00 84 ASP A O 1
ATOM 689 N N . ILE A 1 85 ? -1.400 -8.472 -12.296 1.00 98.06 85 ILE A N 1
ATOM 690 C CA . ILE A 1 85 ? -2.172 -7.594 -13.191 1.00 98.06 85 ILE A CA 1
ATOM 691 C C . ILE A 1 85 ? -2.059 -6.127 -12.762 1.00 98.06 85 ILE A C 1
ATOM 693 O O . ILE A 1 85 ? -1.992 -5.225 -13.597 1.00 98.06 85 ILE A O 1
ATOM 697 N N . ARG A 1 86 ? -2.060 -5.859 -11.453 1.00 97.31 86 ARG A N 1
ATOM 698 C CA . ARG A 1 86 ? -1.950 -4.494 -10.934 1.00 97.31 86 ARG A CA 1
ATOM 699 C C . ARG A 1 86 ? -0.566 -3.905 -11.194 1.00 97.31 86 ARG A C 1
ATOM 701 O O . ARG A 1 86 ? -0.485 -2.725 -11.515 1.00 97.31 86 ARG A O 1
ATOM 708 N N . VAL A 1 87 ? 0.503 -4.691 -11.074 1.00 97.56 87 VAL A N 1
ATOM 709 C CA . VAL A 1 87 ? 1.862 -4.233 -11.394 1.00 97.56 87 VAL A CA 1
ATOM 710 C C . VAL A 1 87 ? 1.962 -3.882 -12.876 1.00 97.56 87 VAL A C 1
ATOM 712 O O . VAL A 1 87 ? 2.439 -2.794 -13.193 1.00 97.56 87 VAL A O 1
ATOM 715 N N . ASP A 1 88 ? 1.415 -4.714 -13.764 1.00 98.25 88 ASP A N 1
ATOM 716 C CA . ASP A 1 88 ? 1.361 -4.411 -15.200 1.00 98.25 88 ASP A CA 1
ATOM 717 C C . ASP A 1 88 ? 0.627 -3.087 -15.468 1.00 98.25 88 ASP A C 1
ATOM 719 O O . ASP A 1 88 ? 1.098 -2.229 -16.217 1.00 98.25 88 ASP A O 1
ATOM 723 N N . GLN A 1 89 ? -0.515 -2.873 -14.809 1.00 97.31 89 GLN A N 1
ATOM 724 C CA . GLN A 1 89 ? -1.267 -1.618 -14.897 1.00 97.31 89 GLN A CA 1
ATOM 725 C C . GLN A 1 89 ? -0.469 -0.419 -14.374 1.00 97.31 89 GLN A C 1
ATOM 727 O O . GLN A 1 89 ? -0.517 0.648 -14.980 1.00 97.31 89 GLN A O 1
ATOM 732 N N . MET A 1 90 ? 0.275 -0.578 -13.278 1.00 97.38 90 MET A N 1
ATOM 733 C CA . MET A 1 90 ? 1.108 0.483 -12.704 1.00 97.38 90 MET A CA 1
ATOM 734 C C . MET A 1 90 ? 2.263 0.854 -13.639 1.00 97.38 90 MET A C 1
ATOM 736 O O . MET A 1 90 ? 2.516 2.038 -13.856 1.00 97.38 90 MET A O 1
ATOM 740 N N . VAL A 1 91 ? 2.931 -0.136 -14.239 1.00 97.69 91 VAL A N 1
ATOM 741 C CA . VAL A 1 91 ? 3.980 0.097 -15.243 1.00 97.69 91 VAL A CA 1
ATOM 742 C C . VAL A 1 91 ? 3.410 0.851 -16.441 1.00 97.69 91 VAL A C 1
ATOM 744 O O . VAL A 1 91 ? 3.958 1.888 -16.813 1.00 97.69 91 VAL A O 1
ATOM 747 N N . ASN A 1 92 ? 2.266 0.410 -16.972 1.00 97.69 92 ASN A N 1
ATOM 748 C CA . ASN A 1 92 ? 1.579 1.085 -18.077 1.00 97.69 92 ASN A CA 1
ATOM 749 C C . ASN A 1 92 ? 1.102 2.503 -17.721 1.00 97.69 92 ASN A C 1
ATOM 751 O O . ASN A 1 92 ? 1.012 3.358 -18.597 1.00 97.69 92 ASN A O 1
ATOM 755 N N . ALA A 1 93 ? 0.812 2.768 -16.445 1.00 96.56 93 ALA A N 1
ATOM 756 C CA . ALA A 1 93 ? 0.443 4.091 -15.948 1.00 96.56 93 ALA A CA 1
ATOM 757 C C . ALA A 1 93 ? 1.644 5.037 -15.751 1.00 96.56 93 ALA A C 1
ATOM 759 O O . ALA A 1 93 ? 1.432 6.201 -15.418 1.00 96.56 93 ALA A O 1
ATOM 760 N N . GLY A 1 94 ? 2.882 4.568 -15.953 1.00 97.19 94 GLY A N 1
ATOM 761 C CA . GLY A 1 94 ? 4.094 5.383 -15.834 1.00 97.19 94 GLY A CA 1
ATOM 762 C C . GLY A 1 94 ? 4.872 5.199 -14.529 1.00 97.19 94 GLY A C 1
ATOM 763 O O . GLY A 1 94 ? 5.662 6.071 -14.173 1.00 97.19 94 GLY A O 1
ATOM 764 N N . LEU A 1 95 ? 4.701 4.076 -13.814 1.00 96.81 95 LEU A N 1
ATOM 765 C CA . LEU A 1 95 ? 5.449 3.786 -12.576 1.00 96.81 95 LEU A CA 1
ATOM 766 C C . LEU A 1 95 ? 6.961 3.962 -12.744 1.00 96.81 95 LEU A C 1
ATOM 768 O O . LEU A 1 95 ? 7.621 4.507 -11.865 1.00 96.81 95 LEU A O 1
ATOM 772 N N . VAL A 1 96 ? 7.521 3.497 -13.862 1.00 96.81 96 VAL A N 1
ATOM 773 C CA . VAL A 1 96 ? 8.974 3.541 -14.082 1.00 96.81 96 VAL A CA 1
ATOM 774 C C . VAL A 1 96 ? 9.460 4.985 -14.200 1.00 96.81 96 VAL A C 1
ATOM 776 O O . VAL A 1 96 ? 10.491 5.336 -13.631 1.00 96.81 96 VAL A O 1
ATOM 779 N N . ASP A 1 97 ? 8.708 5.832 -14.897 1.00 97.19 97 ASP A N 1
ATOM 780 C CA . ASP A 1 97 ? 9.052 7.245 -15.062 1.00 97.19 97 ASP A CA 1
ATOM 781 C C . ASP A 1 97 ? 8.868 8.031 -13.762 1.00 97.19 97 ASP A C 1
ATOM 783 O O . ASP A 1 97 ? 9.623 8.964 -13.496 1.00 97.19 97 ASP A O 1
ATOM 787 N N . GLU A 1 98 ? 7.911 7.630 -12.924 1.00 96.19 98 GLU A N 1
ATOM 788 C CA . GLU A 1 98 ? 7.725 8.180 -11.583 1.00 96.19 98 GLU A CA 1
ATOM 789 C C . GLU A 1 98 ? 8.916 7.847 -10.667 1.00 96.19 98 GLU A C 1
ATOM 791 O O . GLU A 1 98 ? 9.469 8.733 -10.018 1.00 96.19 98 GLU A O 1
ATOM 796 N N . VAL A 1 99 ? 9.367 6.588 -10.657 1.00 93.81 99 VAL A N 1
ATOM 797 C CA . VAL A 1 99 ? 10.492 6.143 -9.816 1.00 93.81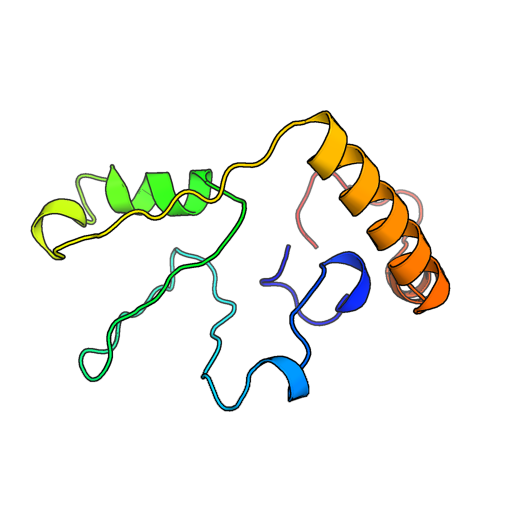 99 VAL A CA 1
ATOM 798 C C . VAL A 1 99 ? 11.825 6.725 -10.290 1.00 93.81 99 VAL A C 1
ATOM 800 O O . VAL A 1 99 ? 12.653 7.110 -9.468 1.00 93.81 99 VAL A O 1
ATOM 803 N N . ARG A 1 100 ? 12.041 6.863 -11.605 1.00 94.69 100 ARG A N 1
ATOM 804 C CA . ARG A 1 100 ? 13.265 7.478 -12.153 1.00 94.69 100 ARG A CA 1
ATOM 805 C C . ARG A 1 100 ? 13.509 8.898 -11.644 1.00 94.69 100 ARG A C 1
ATOM 807 O O . ARG A 1 100 ? 14.661 9.299 -11.543 1.00 94.69 100 ARG A O 1
ATOM 814 N N . GLN A 1 101 ? 12.455 9.647 -11.321 1.00 92.38 101 GLN A N 1
ATOM 815 C CA . GLN A 1 101 ? 12.576 11.025 -10.832 1.00 92.38 101 GLN A CA 1
ATOM 816 C C . GLN A 1 101 ? 13.157 11.121 -9.418 1.00 92.38 101 GLN A C 1
ATOM 818 O O . GLN A 1 101 ? 13.672 12.175 -9.057 1.00 92.38 101 GLN A O 1
ATOM 823 N N . ILE A 1 102 ? 13.065 10.049 -8.628 1.00 90.81 102 ILE A N 1
ATOM 824 C CA . ILE A 1 102 ? 13.557 10.007 -7.245 1.00 90.81 102 ILE A CA 1
ATOM 825 C C . ILE A 1 102 ? 14.784 9.110 -7.075 1.00 90.81 102 ILE A C 1
ATOM 827 O O . ILE A 1 102 ? 15.305 8.999 -5.975 1.00 90.81 102 ILE A O 1
ATOM 831 N N . PHE A 1 103 ? 15.218 8.428 -8.135 1.00 92.25 103 PHE A N 1
ATOM 832 C CA . PHE A 1 103 ? 16.334 7.499 -8.055 1.00 92.25 103 PHE A CA 1
ATOM 833 C C . PHE A 1 103 ? 17.658 8.256 -7.926 1.00 92.25 103 PHE A C 1
ATOM 835 O O . PHE A 1 103 ? 18.027 9.036 -8.807 1.00 92.25 103 PHE A O 1
ATOM 842 N N . ILE A 1 104 ? 18.396 7.969 -6.856 1.00 92.88 104 ILE A N 1
ATOM 843 C CA . ILE A 1 104 ? 19.732 8.506 -6.599 1.00 92.88 104 ILE A CA 1
ATOM 844 C C . ILE A 1 104 ? 20.721 7.340 -6.514 1.00 92.88 104 ILE A C 1
ATOM 846 O O . ILE A 1 104 ? 20.488 6.335 -5.836 1.00 92.88 104 ILE A O 1
ATOM 850 N N . LEU A 1 105 ? 21.830 7.459 -7.244 1.00 93.44 105 LEU A N 1
ATOM 851 C CA . LEU A 1 105 ? 22.906 6.473 -7.197 1.00 93.44 105 LEU A CA 1
ATOM 852 C C . LEU A 1 105 ? 23.557 6.483 -5.802 1.00 93.44 105 LEU A C 1
ATOM 854 O O . LEU A 1 105 ? 23.817 7.554 -5.262 1.00 93.44 105 LEU A O 1
ATOM 858 N N . ASP A 1 106 ? 23.827 5.300 -5.249 1.00 90.88 106 ASP A N 1
ATOM 859 C CA . ASP A 1 106 ? 24.487 5.100 -3.946 1.00 90.88 106 ASP A CA 1
ATOM 860 C C . ASP A 1 106 ? 23.743 5.671 -2.719 1.00 90.88 106 ASP A C 1
ATOM 862 O O . ASP A 1 106 ? 24.344 5.905 -1.668 1.00 90.88 106 ASP A O 1
ATOM 866 N N . GLU A 1 107 ? 22.425 5.869 -2.814 1.00 92.56 107 GLU A N 1
ATOM 867 C CA . GLU A 1 107 ? 21.598 6.272 -1.671 1.00 92.56 107 GLU A CA 1
ATOM 868 C C . GLU A 1 107 ? 21.230 5.088 -0.748 1.00 92.56 107 GLU A C 1
ATOM 870 O O . GLU A 1 107 ? 21.184 3.923 -1.152 1.00 92.56 107 GLU A O 1
ATOM 875 N N . ASP A 1 108 ? 20.959 5.386 0.527 1.00 91.25 108 ASP A N 1
ATOM 876 C CA . ASP A 1 108 ? 20.537 4.411 1.534 1.00 91.25 108 ASP A CA 1
ATOM 877 C C . ASP A 1 108 ? 19.021 4.160 1.483 1.00 91.25 108 ASP A C 1
ATOM 879 O O . ASP A 1 108 ? 18.231 4.774 2.203 1.00 91.25 108 ASP A O 1
ATOM 883 N N . TYR A 1 109 ? 18.625 3.186 0.667 1.00 90.06 109 TYR A N 1
ATOM 884 C CA . TYR A 1 109 ? 17.233 2.752 0.511 1.00 90.06 109 TYR A CA 1
ATOM 885 C C . TYR A 1 109 ? 16.686 1.908 1.679 1.00 90.06 109 TYR A C 1
ATOM 887 O O . TYR A 1 109 ? 15.591 1.353 1.577 1.00 90.06 109 TYR A O 1
ATOM 895 N N . THR A 1 110 ? 17.416 1.777 2.795 1.00 92.06 110 THR A N 1
ATOM 896 C CA . THR A 1 110 ? 16.888 1.116 4.007 1.00 92.06 110 THR A CA 1
ATOM 897 C C . THR A 1 110 ? 16.038 2.051 4.868 1.00 92.06 110 THR A C 1
ATOM 899 O O . THR A 1 110 ? 15.349 1.607 5.790 1.00 92.06 110 THR A O 1
ATOM 902 N N . LYS A 1 111 ? 16.071 3.352 4.564 1.00 87.38 111 LYS A N 1
ATOM 903 C CA . LYS A 1 111 ? 15.318 4.397 5.255 1.00 87.38 111 LYS A CA 1
ATOM 904 C C . LYS A 1 111 ? 14.058 4.769 4.474 1.00 87.38 111 LYS A C 1
ATOM 906 O O . LYS A 1 111 ? 13.819 4.310 3.361 1.00 87.38 111 LYS A O 1
ATOM 911 N N . GLY A 1 112 ? 13.202 5.561 5.114 1.00 82.62 112 GLY A N 1
ATOM 912 C CA . GLY A 1 112 ? 12.029 6.130 4.457 1.00 82.62 112 GLY A CA 1
ATOM 913 C C . GLY A 1 112 ? 12.395 7.074 3.304 1.00 82.62 112 GLY A C 1
ATOM 914 O O . GLY A 1 112 ? 13.555 7.446 3.161 1.00 82.62 112 GLY A O 1
ATOM 915 N N . ILE A 1 113 ? 11.379 7.457 2.524 1.00 83.12 113 ILE A N 1
ATOM 916 C CA . ILE A 1 113 ? 11.481 8.455 1.440 1.00 83.12 113 ILE A CA 1
ATOM 917 C C . ILE A 1 113 ? 11.639 9.866 2.016 1.00 83.12 113 ILE A C 1
ATOM 919 O O . ILE A 1 113 ? 11.070 10.118 3.105 1.00 83.12 113 ILE A O 1
#

Radius of gyration: 17.26 Å; chains: 1; bounding box: 43×32×46 Å

Sequence (113 aa):
MQVYKGLEIVTNKIINTQKQGVKLCQIPTSQLKIFTQHVPIVVGGSNFYIEIPVEDSVFMFKYKYDTCFIWIDVEQSVLNRRVDIRVDQMVNAGLVDEVRQIFILDEDYTKGI